Protein AF-A0A2V7TT67-F1 (afdb_monomer)

Structure (mmCIF, N/CA/C/O backbone):
data_AF-A0A2V7TT67-F1
#
_entry.id   AF-A0A2V7TT67-F1
#
loop_
_atom_site.group_PDB
_atom_site.id
_atom_site.type_symbol
_atom_site.label_atom_id
_atom_site.label_alt_id
_atom_site.label_comp_id
_atom_site.label_asym_id
_atom_site.label_entity_id
_atom_site.label_seq_id
_atom_site.pdbx_PDB_ins_code
_atom_site.Cartn_x
_atom_site.Cartn_y
_atom_site.Cartn_z
_atom_site.occupancy
_atom_site.B_iso_or_equiv
_atom_site.auth_seq_id
_atom_site.auth_comp_id
_atom_site.auth_asym_id
_atom_site.auth_atom_id
_atom_site.pdbx_PDB_model_num
ATOM 1 N N . MET A 1 1 ? -3.719 -20.667 -30.018 1.00 44.06 1 MET A N 1
ATOM 2 C CA . MET A 1 1 ? -2.503 -21.198 -29.357 1.00 44.06 1 MET A CA 1
ATOM 3 C C . MET A 1 1 ? -1.948 -20.121 -28.422 1.00 44.06 1 MET A C 1
ATOM 5 O O . MET A 1 1 ? -1.589 -19.059 -28.913 1.00 44.06 1 MET A O 1
ATOM 9 N N . LYS A 1 2 ? -1.976 -20.308 -27.092 1.00 45.28 2 LYS A N 1
ATOM 10 C CA . LYS A 1 2 ? -1.432 -19.329 -26.123 1.00 45.28 2 LYS A CA 1
ATOM 11 C C . LYS A 1 2 ? 0.078 -19.559 -25.970 1.00 45.28 2 LYS A C 1
ATOM 13 O O . LYS A 1 2 ? 0.479 -20.691 -25.729 1.00 45.28 2 LYS A O 1
ATOM 18 N N . ARG A 1 3 ? 0.898 -18.513 -26.122 1.00 42.16 3 ARG A N 1
ATOM 19 C CA . ARG A 1 3 ? 2.352 -18.578 -25.884 1.00 42.16 3 ARG A CA 1
ATOM 20 C C . ARG A 1 3 ? 2.626 -18.603 -24.364 1.00 42.16 3 ARG A C 1
ATOM 22 O O . ARG A 1 3 ? 2.005 -17.798 -23.663 1.00 42.16 3 ARG A O 1
ATOM 29 N N . PRO A 1 4 ? 3.491 -19.492 -23.838 1.00 56.38 4 PRO A N 1
ATOM 30 C CA . PRO A 1 4 ? 3.905 -19.454 -22.437 1.00 56.38 4 PRO A CA 1
ATOM 31 C C . PRO A 1 4 ? 4.756 -18.208 -22.164 1.00 56.38 4 PRO A C 1
ATOM 33 O O . PRO A 1 4 ? 5.475 -17.737 -23.043 1.00 56.38 4 PRO A O 1
ATOM 36 N N . LYS A 1 5 ? 4.635 -17.655 -20.954 1.00 58.72 5 LYS A N 1
ATOM 37 C CA . LYS A 1 5 ? 5.456 -16.533 -20.485 1.00 58.72 5 LYS A CA 1
ATOM 38 C C . LYS A 1 5 ? 6.869 -17.032 -20.216 1.00 58.72 5 LYS A C 1
ATOM 40 O O . LYS A 1 5 ? 7.028 -18.069 -19.587 1.00 58.72 5 LYS A O 1
ATOM 45 N N . GLU A 1 6 ? 7.846 -16.275 -20.691 1.00 56.84 6 GLU A N 1
ATOM 46 C CA . GLU A 1 6 ? 9.273 -16.553 -20.567 1.00 56.84 6 GLU A CA 1
ATOM 47 C C . GLU A 1 6 ? 9.661 -16.682 -19.086 1.00 56.84 6 GLU A C 1
ATOM 49 O O . GLU A 1 6 ? 9.570 -15.730 -18.306 1.00 56.84 6 GLU A O 1
ATOM 54 N N . GLU A 1 7 ? 10.033 -17.894 -18.681 1.00 55.94 7 GLU A N 1
ATOM 55 C CA . GLU A 1 7 ? 10.615 -18.172 -17.374 1.00 55.94 7 GLU A CA 1
ATOM 56 C C . GLU A 1 7 ? 12.044 -17.622 -17.375 1.00 55.94 7 GLU A C 1
ATOM 58 O O . GLU A 1 7 ? 12.936 -18.151 -18.035 1.00 55.94 7 GLU A O 1
ATOM 63 N N . HIS A 1 8 ? 12.257 -16.504 -16.683 1.00 59.25 8 HIS A N 1
ATOM 64 C CA . HIS A 1 8 ? 13.589 -15.927 -16.546 1.00 59.25 8 HIS A CA 1
ATOM 65 C C . HIS A 1 8 ? 14.435 -16.771 -15.583 1.00 59.25 8 HIS A C 1
ATOM 67 O O . HIS A 1 8 ? 14.137 -16.859 -14.391 1.00 59.25 8 HIS A O 1
ATOM 73 N N . ASP A 1 9 ? 15.506 -17.369 -16.105 1.00 57.34 9 ASP A N 1
ATOM 74 C CA . ASP A 1 9 ? 16.520 -18.079 -15.327 1.00 57.34 9 ASP A CA 1
ATOM 75 C C . ASP A 1 9 ? 17.408 -17.074 -14.567 1.00 57.34 9 ASP A C 1
ATOM 77 O O . ASP A 1 9 ? 18.164 -16.296 -15.153 1.00 57.34 9 ASP A O 1
ATOM 81 N N . PHE A 1 10 ? 17.299 -17.069 -13.236 1.00 62.34 10 PHE A N 1
ATOM 82 C CA . PHE A 1 10 ? 18.078 -16.203 -12.340 1.00 62.34 10 PHE A CA 1
ATOM 83 C C . PHE A 1 10 ? 19.283 -16.925 -11.713 1.00 62.34 10 PHE A C 1
ATOM 85 O O . PHE A 1 10 ? 19.838 -16.440 -10.725 1.00 62.34 10 PHE A O 1
ATOM 92 N N . SER A 1 11 ? 19.720 -18.063 -12.270 1.00 66.00 11 SER A N 1
ATOM 93 C CA . SER A 1 11 ? 20.790 -18.897 -11.689 1.00 66.00 11 SER A CA 1
ATOM 94 C C . SER A 1 11 ? 22.131 -18.162 -11.536 1.00 66.00 11 SER A C 1
ATOM 96 O O . SER A 1 11 ? 22.951 -18.524 -10.693 1.00 66.00 11 SER A O 1
ATOM 98 N N . ARG A 1 12 ? 22.343 -17.087 -12.308 1.00 63.59 12 ARG A N 1
ATOM 99 C CA . ARG A 1 12 ? 23.562 -16.257 -12.299 1.00 63.59 12 ARG A CA 1
ATOM 100 C C . ARG A 1 12 ? 23.392 -14.875 -11.659 1.00 63.59 12 ARG A C 1
ATOM 102 O O . ARG A 1 12 ? 24.312 -14.058 -11.723 1.00 63.59 12 ARG A O 1
ATOM 109 N N . ALA A 1 13 ? 22.246 -14.580 -11.046 1.00 59.62 13 ALA A N 1
ATOM 110 C CA . ALA A 1 13 ? 22.020 -13.285 -10.413 1.00 59.62 13 ALA A CA 1
ATOM 111 C C . ALA A 1 13 ? 22.873 -13.143 -9.135 1.00 59.62 13 ALA A C 1
ATOM 113 O O . ALA A 1 13 ? 22.669 -13.848 -8.146 1.00 59.62 13 ALA A O 1
ATOM 114 N N . ARG A 1 14 ? 23.832 -12.205 -9.126 1.00 60.25 14 ARG A N 1
ATOM 115 C CA . ARG A 1 14 ? 24.565 -11.828 -7.907 1.00 60.25 14 ARG A CA 1
ATOM 116 C C . ARG A 1 14 ? 23.654 -10.987 -7.011 1.00 60.25 14 ARG A C 1
ATOM 118 O O . ARG A 1 14 ? 23.126 -9.968 -7.447 1.00 60.25 14 ARG A O 1
ATOM 125 N N . ARG A 1 15 ? 23.478 -11.400 -5.751 1.00 61.66 15 ARG A N 1
ATOM 126 C CA . ARG A 1 15 ? 22.738 -10.625 -4.742 1.00 61.66 15 ARG A CA 1
ATOM 127 C C . ARG A 1 15 ? 23.503 -9.324 -4.472 1.00 61.66 15 ARG A C 1
ATOM 129 O O . ARG A 1 15 ? 24.587 -9.365 -3.901 1.00 61.66 15 ARG A O 1
ATOM 136 N N . GLY A 1 16 ? 22.966 -8.195 -4.935 1.00 63.88 16 GLY A N 1
ATOM 137 C CA . GLY A 1 16 ? 23.496 -6.864 -4.627 1.00 63.88 16 GLY A CA 1
ATOM 138 C C . GLY A 1 16 ? 23.433 -6.552 -3.127 1.00 63.88 16 GLY A C 1
ATOM 139 O O . GLY A 1 16 ? 22.796 -7.282 -2.364 1.00 63.88 16 GLY A O 1
ATOM 140 N N . ALA A 1 17 ? 24.098 -5.470 -2.711 1.00 58.69 17 ALA A N 1
ATOM 141 C CA . ALA A 1 17 ? 24.106 -5.012 -1.324 1.00 58.69 17 ALA A CA 1
ATOM 142 C C . ALA A 1 17 ? 22.675 -4.937 -0.766 1.00 58.69 17 ALA A C 1
ATOM 144 O O . ALA A 1 17 ? 21.786 -4.340 -1.377 1.00 58.69 17 ALA A O 1
ATOM 145 N N . VAL A 1 18 ? 22.449 -5.573 0.386 1.00 61.62 18 VAL A N 1
ATOM 146 C CA . VAL A 1 18 ? 21.166 -5.502 1.086 1.00 61.62 18 VAL A CA 1
ATOM 147 C C . VAL A 1 18 ? 21.013 -4.067 1.575 1.00 61.62 18 VAL A C 1
ATOM 149 O O . VAL A 1 18 ? 21.659 -3.669 2.540 1.00 61.62 18 VAL A O 1
ATOM 152 N N . VAL A 1 19 ? 20.199 -3.275 0.876 1.00 65.75 19 VAL A N 1
ATOM 153 C CA . VAL A 1 19 ? 19.858 -1.917 1.308 1.00 65.75 19 VAL A CA 1
ATOM 154 C C . VAL A 1 19 ? 19.240 -2.018 2.708 1.00 65.75 19 VAL A C 1
ATOM 156 O O . VAL A 1 19 ? 18.277 -2.777 2.876 1.00 65.75 19 VAL A O 1
ATOM 159 N N . PRO A 1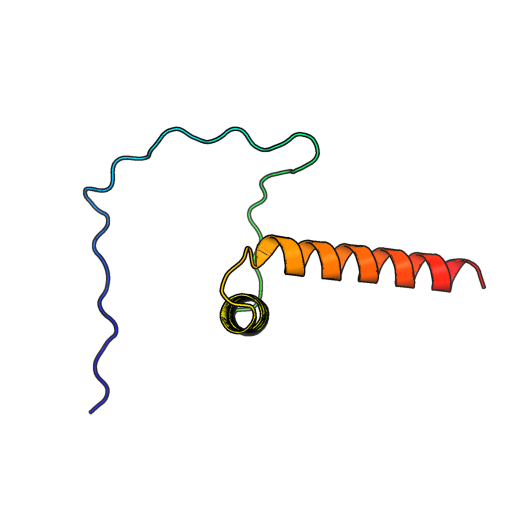 20 ? 19.786 -1.319 3.721 1.00 69.56 20 PRO A N 1
ATOM 160 C CA . PRO A 1 20 ? 19.232 -1.357 5.064 1.00 69.56 20 PRO A CA 1
ATOM 161 C C . PRO A 1 20 ? 17.795 -0.839 5.042 1.00 69.56 20 PRO A C 1
ATOM 163 O O . PRO A 1 20 ? 17.454 0.102 4.321 1.00 69.56 20 PRO A O 1
ATOM 166 N N . ILE A 1 21 ? 16.931 -1.492 5.815 1.00 70.94 21 ILE A N 1
ATOM 167 C CA . ILE A 1 21 ? 15.522 -1.121 5.888 1.00 70.94 21 ILE A CA 1
ATOM 168 C C . ILE A 1 21 ? 15.433 0.241 6.601 1.00 70.94 21 ILE A C 1
ATOM 170 O O . ILE A 1 21 ? 16.045 0.390 7.659 1.00 70.94 21 ILE A O 1
ATOM 174 N N . PRO A 1 22 ? 14.695 1.231 6.057 1.00 77.25 22 PRO A N 1
ATOM 175 C CA . PRO A 1 22 ? 14.503 2.511 6.731 1.00 77.25 22 PRO A CA 1
ATOM 176 C C . PRO A 1 22 ? 13.947 2.319 8.152 1.00 77.25 22 PRO A C 1
ATOM 178 O O . PRO A 1 22 ? 13.132 1.410 8.353 1.00 77.25 22 PRO A O 1
ATOM 181 N N . PRO A 1 23 ? 14.328 3.168 9.123 1.00 78.19 23 PRO A N 1
ATOM 182 C CA . PRO A 1 23 ? 13.801 3.085 10.482 1.00 78.19 23 PRO A CA 1
ATOM 183 C C . PRO A 1 23 ? 12.263 3.119 10.473 1.00 78.19 23 PRO A C 1
ATOM 185 O O . PRO A 1 23 ? 11.650 3.842 9.687 1.00 78.19 23 PRO A O 1
ATOM 188 N N . GLY A 1 24 ? 11.635 2.289 11.311 1.00 83.06 24 GLY A N 1
ATOM 189 C CA . GLY A 1 24 ? 10.173 2.167 11.399 1.00 83.06 24 GLY A CA 1
ATOM 190 C C . GLY A 1 24 ? 9.516 1.260 10.349 1.00 83.06 24 GLY A C 1
ATOM 191 O O . GLY A 1 24 ? 8.292 1.143 10.335 1.00 83.06 24 GLY A O 1
ATOM 192 N N . LYS A 1 25 ? 10.287 0.597 9.474 1.00 85.56 25 LYS A N 1
ATOM 193 C CA . LYS A 1 25 ? 9.770 -0.436 8.562 1.00 85.56 25 LYS A CA 1
ATOM 194 C C . LYS A 1 25 ? 10.281 -1.814 8.972 1.00 85.56 25 LYS A C 1
ATOM 196 O O . LYS A 1 25 ? 11.478 -2.017 9.142 1.00 85.56 25 LYS A O 1
ATOM 201 N N . THR A 1 26 ? 9.374 -2.781 9.053 1.00 87.12 26 THR A N 1
ATOM 202 C CA . THR A 1 26 ? 9.708 -4.179 9.351 1.00 87.12 26 THR A CA 1
ATOM 203 C C . THR A 1 26 ? 9.562 -5.018 8.089 1.00 87.12 26 THR A C 1
ATOM 205 O O . THR A 1 26 ? 8.517 -4.996 7.439 1.00 87.12 26 THR A O 1
ATOM 208 N N . ARG A 1 27 ? 10.601 -5.779 7.726 1.00 85.81 27 ARG A N 1
ATOM 209 C CA . ARG A 1 27 ? 10.502 -6.760 6.639 1.00 85.81 27 ARG A CA 1
ATOM 210 C C . ARG A 1 27 ? 9.775 -7.995 7.151 1.00 85.81 27 ARG A C 1
ATOM 212 O O . ARG A 1 27 ? 10.264 -8.674 8.047 1.00 85.81 27 ARG A O 1
ATOM 219 N N . ILE A 1 28 ? 8.649 -8.306 6.528 1.00 85.44 28 ILE A N 1
ATOM 220 C CA . ILE A 1 28 ? 7.829 -9.475 6.844 1.00 85.44 28 ILE A CA 1
ATOM 221 C C . ILE A 1 28 ? 7.641 -10.344 5.601 1.00 85.44 28 ILE A C 1
ATOM 223 O O . ILE A 1 28 ? 7.729 -9.859 4.472 1.00 85.44 28 ILE A O 1
ATOM 227 N N . THR A 1 29 ? 7.375 -11.633 5.811 1.00 90.31 29 THR A N 1
ATOM 228 C CA . THR A 1 29 ? 6.907 -12.537 4.753 1.00 90.31 29 THR A CA 1
ATOM 229 C C . THR A 1 29 ? 5.428 -12.798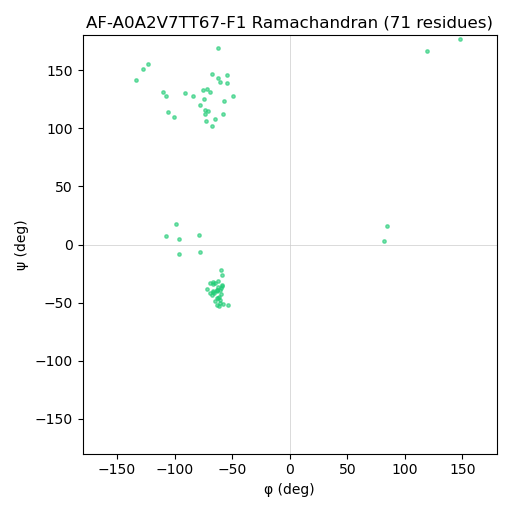 4.993 1.00 90.31 29 THR A C 1
ATOM 231 O O . THR A 1 29 ? 5.074 -13.403 5.999 1.00 90.31 29 THR A O 1
ATOM 234 N N . ILE A 1 30 ? 4.570 -12.330 4.088 1.00 88.75 30 ILE A N 1
ATOM 235 C CA . ILE A 1 30 ? 3.111 -12.473 4.184 1.00 88.75 30 ILE A CA 1
ATOM 236 C C . ILE A 1 30 ? 2.548 -13.087 2.904 1.00 88.75 30 ILE A C 1
ATOM 238 O O . ILE A 1 30 ? 3.111 -12.909 1.822 1.00 88.75 30 ILE A O 1
ATOM 242 N N . ARG A 1 31 ? 1.427 -13.803 3.024 1.00 93.69 31 ARG A N 1
ATOM 243 C CA . ARG A 1 31 ? 0.614 -14.216 1.875 1.00 93.69 31 ARG A CA 1
ATOM 244 C C . ARG A 1 31 ? -0.435 -13.135 1.620 1.00 93.69 31 ARG A C 1
ATOM 246 O O . ARG A 1 31 ? -1.099 -12.713 2.557 1.00 93.69 31 ARG A O 1
ATOM 253 N N . ILE A 1 32 ? -0.549 -12.687 0.375 1.00 93.75 32 ILE A N 1
ATOM 254 C CA . ILE A 1 32 ? -1.540 -11.707 -0.085 1.00 93.75 32 ILE A CA 1
ATOM 255 C C . ILE A 1 32 ? -2.142 -12.237 -1.378 1.00 93.75 32 ILE A C 1
ATOM 257 O O . ILE A 1 32 ? -1.419 -12.805 -2.206 1.00 93.75 32 ILE A O 1
ATOM 261 N N . ASP A 1 33 ? -3.445 -12.034 -1.555 1.00 96.56 33 ASP A N 1
ATOM 262 C CA . ASP A 1 33 ? -4.131 -12.495 -2.751 1.00 96.56 33 ASP A CA 1
ATOM 263 C C . ASP A 1 33 ? -3.590 -11.82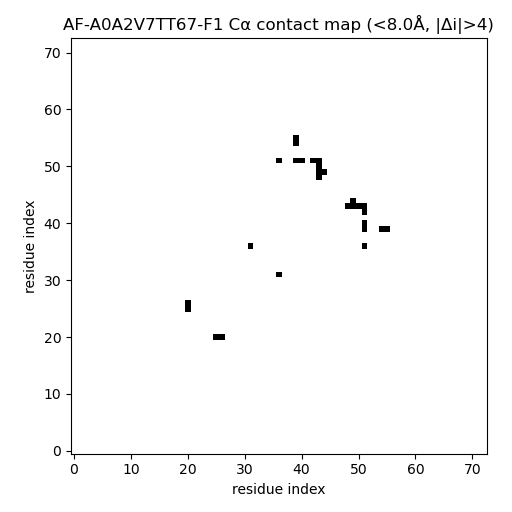8 -4.018 1.00 96.56 33 ASP A C 1
ATOM 265 O O . ASP A 1 33 ? -3.183 -10.659 -4.069 1.00 96.56 33 ASP A O 1
ATOM 269 N N . THR A 1 34 ? -3.538 -12.625 -5.082 1.00 95.31 34 THR A N 1
ATOM 270 C CA . THR A 1 34 ? -2.878 -12.229 -6.329 1.00 95.31 34 THR A CA 1
ATOM 271 C C . THR A 1 34 ? -3.605 -11.075 -7.017 1.00 95.31 34 THR A C 1
ATOM 273 O O . THR A 1 34 ? -2.977 -10.249 -7.683 1.00 95.31 34 THR A O 1
ATOM 276 N N . ASP A 1 35 ? -4.924 -11.022 -6.907 1.00 97.06 35 ASP A N 1
ATOM 277 C CA . ASP A 1 35 ? -5.766 -9.967 -7.461 1.00 97.06 35 ASP A CA 1
ATOM 278 C C . ASP A 1 35 ? -5.572 -8.629 -6.732 1.00 97.06 35 ASP A C 1
ATOM 280 O O . ASP A 1 35 ? -5.401 -7.614 -7.412 1.00 97.06 35 ASP A O 1
ATOM 284 N N . ILE A 1 36 ? -5.465 -8.637 -5.399 1.00 94.75 36 ILE A N 1
ATOM 285 C CA . ILE A 1 36 ? -5.117 -7.465 -4.582 1.00 94.75 36 ILE A CA 1
ATOM 286 C C . ILE A 1 36 ? -3.760 -6.909 -5.025 1.00 94.75 36 ILE A C 1
ATOM 288 O O . ILE A 1 36 ? -3.636 -5.728 -5.364 1.00 94.75 36 ILE A O 1
ATOM 292 N N . LEU A 1 37 ? -2.739 -7.770 -5.118 1.00 93.62 37 LEU A N 1
ATOM 293 C CA . LEU A 1 37 ? -1.408 -7.354 -5.565 1.00 93.62 37 LEU A CA 1
ATOM 294 C C . LEU A 1 37 ? -1.440 -6.769 -6.986 1.00 93.62 37 LEU A C 1
ATOM 296 O O . LEU A 1 37 ? -0.801 -5.750 -7.264 1.00 93.62 37 LEU A O 1
ATOM 300 N N . LYS A 1 38 ? -2.190 -7.396 -7.899 1.00 94.56 38 LYS A N 1
ATOM 301 C CA . LYS A 1 38 ? -2.369 -6.895 -9.269 1.00 94.56 38 LYS A CA 1
ATOM 302 C C . LYS A 1 38 ? -3.066 -5.540 -9.288 1.00 94.56 38 LYS A C 1
ATOM 304 O O . LYS A 1 38 ? -2.687 -4.702 -10.101 1.00 94.56 38 LYS A O 1
ATOM 309 N N . TRP A 1 39 ? -4.064 -5.322 -8.436 1.00 95.19 39 TRP A N 1
ATOM 310 C CA . TRP A 1 39 ? -4.784 -4.056 -8.360 1.00 95.19 39 TRP A CA 1
ATOM 311 C C . TRP A 1 39 ? -3.841 -2.910 -7.983 1.00 95.19 39 TRP A C 1
ATOM 313 O O . TRP A 1 39 ? -3.707 -1.971 -8.766 1.00 95.19 39 TRP A O 1
ATOM 323 N N . PHE A 1 40 ? -3.080 -3.039 -6.890 1.00 94.12 40 PHE A N 1
ATOM 324 C CA . PHE A 1 40 ? -2.125 -2.002 -6.470 1.00 94.12 40 PHE A CA 1
ATOM 325 C C . PHE A 1 40 ? -1.012 -1.763 -7.497 1.00 94.12 40 PHE A C 1
ATOM 327 O O . PHE A 1 40 ? -0.609 -0.621 -7.720 1.00 94.12 40 PHE A O 1
ATOM 334 N N . ARG A 1 41 ? -0.537 -2.819 -8.173 1.00 91.62 41 ARG A N 1
ATOM 335 C CA . ARG A 1 41 ? 0.431 -2.676 -9.272 1.00 91.62 41 ARG A CA 1
ATOM 336 C C . ARG A 1 41 ? -0.135 -1.846 -10.421 1.00 91.62 41 ARG A C 1
ATOM 338 O O . ARG A 1 41 ? 0.551 -0.957 -10.912 1.00 91.62 41 ARG A O 1
ATOM 345 N N . ARG A 1 42 ? -1.378 -2.096 -10.844 1.00 92.56 42 ARG A N 1
ATOM 346 C CA . ARG A 1 42 ? -2.005 -1.304 -11.915 1.00 92.56 42 ARG A CA 1
ATOM 347 C C . ARG A 1 42 ? -2.119 0.175 -11.544 1.00 92.56 42 ARG A C 1
ATOM 349 O O . ARG A 1 42 ? -1.856 1.004 -12.406 1.00 92.56 42 ARG A O 1
ATOM 356 N N . GLN A 1 43 ? -2.437 0.490 -10.286 1.00 89.69 43 GLN A N 1
ATOM 357 C CA . GLN A 1 43 ? -2.535 1.879 -9.819 1.00 89.69 43 GLN A CA 1
ATOM 358 C C . GLN A 1 43 ? -1.205 2.632 -9.965 1.00 89.69 43 GLN A C 1
ATOM 360 O O . GLN A 1 43 ? -1.170 3.712 -10.547 1.00 89.69 43 GLN A O 1
ATOM 365 N N . VAL A 1 44 ? -0.086 2.040 -9.525 1.00 89.25 44 VAL A N 1
ATOM 366 C CA . VAL A 1 44 ? 1.231 2.692 -9.672 1.00 89.25 44 VAL A CA 1
ATOM 367 C C . VAL A 1 44 ? 1.694 2.773 -11.125 1.00 89.25 44 VAL A C 1
ATOM 369 O O . VAL A 1 44 ? 2.338 3.743 -11.505 1.00 89.25 44 VAL A O 1
ATOM 372 N N . HIS A 1 45 ? 1.354 1.789 -11.962 1.00 85.44 45 HIS A N 1
ATOM 373 C CA . HIS A 1 45 ? 1.667 1.858 -13.390 1.00 85.44 45 HIS A CA 1
ATOM 374 C C . HIS A 1 45 ? 0.892 2.980 -14.091 1.00 85.44 45 HIS A C 1
ATOM 376 O O . HIS A 1 45 ? 1.474 3.685 -14.910 1.00 85.44 45 HIS A O 1
ATOM 382 N N . ALA A 1 46 ? -0.385 3.172 -13.748 1.00 81.44 46 ALA A N 1
ATOM 383 C CA . ALA A 1 46 ? -1.202 4.256 -14.289 1.00 81.44 46 ALA A CA 1
ATOM 384 C C . ALA A 1 46 ? -0.682 5.645 -13.876 1.00 81.44 46 ALA A C 1
ATOM 386 O O . ALA A 1 46 ? -0.750 6.579 -14.668 1.00 81.44 46 ALA A O 1
ATOM 387 N N . ALA A 1 47 ? -0.106 5.767 -12.676 1.00 78.31 47 ALA A N 1
ATOM 388 C CA . ALA A 1 47 ? 0.474 7.008 -12.159 1.00 78.31 47 ALA A CA 1
ATOM 389 C C . ALA A 1 47 ? 1.883 7.338 -12.707 1.00 78.31 47 ALA A C 1
ATOM 391 O O . ALA A 1 47 ? 2.525 8.264 -12.219 1.00 78.31 47 ALA A O 1
ATOM 392 N N . GLY A 1 48 ? 2.385 6.597 -13.705 1.00 76.50 48 GLY A N 1
ATOM 393 C CA . GLY A 1 48 ? 3.713 6.830 -14.292 1.00 76.50 48 GLY A CA 1
ATOM 394 C C . GLY A 1 48 ? 4.870 6.160 -13.540 1.00 76.50 48 GLY A C 1
ATOM 395 O O . GLY A 1 48 ? 6.031 6.486 -13.776 1.00 76.50 48 GLY A O 1
ATOM 396 N N . GLY A 1 49 ? 4.571 5.202 -12.660 1.00 73.62 49 GLY A N 1
ATOM 397 C CA . GLY A 1 49 ? 5.545 4.497 -11.829 1.00 73.62 49 GLY A CA 1
ATOM 398 C C . GLY A 1 49 ? 5.287 4.698 -10.335 1.00 73.62 49 GLY A C 1
ATOM 399 O O . GLY A 1 49 ? 4.496 5.535 -9.917 1.00 73.62 49 GLY A O 1
ATOM 400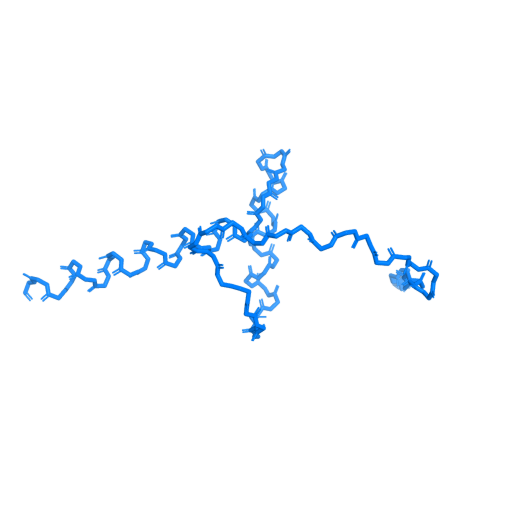 N N . GLY A 1 50 ? 5.939 3.887 -9.500 1.00 79.69 50 GLY A N 1
ATOM 401 C CA . GLY A 1 50 ? 5.807 3.985 -8.045 1.00 79.69 50 GLY A CA 1
ATOM 402 C C . GLY A 1 50 ? 5.936 2.646 -7.327 1.00 79.69 50 GLY A C 1
ATOM 403 O O . GLY A 1 50 ? 6.075 1.586 -7.940 1.00 79.69 50 GLY A O 1
ATOM 404 N N . ASN A 1 51 ? 5.887 2.693 -5.995 1.00 87.69 51 ASN A N 1
ATOM 405 C CA . ASN A 1 51 ? 5.989 1.509 -5.149 1.00 87.69 51 ASN A CA 1
ATOM 406 C C . ASN A 1 51 ? 4.599 1.075 -4.666 1.00 87.69 51 ASN A C 1
ATOM 408 O O . ASN A 1 51 ? 4.006 1.721 -3.804 1.00 87.69 51 ASN A O 1
ATOM 412 N N . TYR A 1 52 ? 4.103 -0.054 -5.181 1.00 90.88 52 TYR A N 1
ATOM 413 C CA . TYR A 1 52 ? 2.809 -0.617 -4.776 1.00 90.88 52 TYR A CA 1
ATOM 414 C C . TYR A 1 52 ? 2.743 -0.921 -3.269 1.00 90.88 52 TYR A C 1
ATOM 416 O O . TYR A 1 52 ? 1.662 -0.889 -2.691 1.00 90.88 52 TYR A O 1
ATOM 424 N N . GLN A 1 53 ? 3.889 -1.172 -2.620 1.00 89.94 53 GLN A N 1
ATOM 425 C CA . GLN A 1 53 ? 3.956 -1.384 -1.171 1.00 89.94 53 GLN A CA 1
ATOM 426 C C . GLN A 1 53 ? 3.612 -0.107 -0.398 1.00 89.94 53 GLN A C 1
ATOM 428 O O . GLN A 1 53 ? 3.039 -0.193 0.681 1.00 89.94 53 GLN A O 1
ATOM 433 N N . THR A 1 54 ? 3.931 1.074 -0.942 1.00 89.88 54 THR A N 1
ATOM 434 C CA . THR A 1 54 ? 3.552 2.353 -0.326 1.00 89.88 54 THR A CA 1
ATOM 435 C C . THR A 1 54 ? 2.036 2.509 -0.326 1.00 89.88 54 THR A C 1
ATOM 437 O O . THR A 1 54 ? 1.470 2.756 0.730 1.00 89.88 54 THR A O 1
ATOM 440 N N . LEU A 1 55 ? 1.375 2.280 -1.469 1.00 91.38 55 LEU A N 1
ATOM 441 C CA . LEU A 1 55 ? -0.090 2.356 -1.558 1.00 91.38 55 LEU A CA 1
ATOM 442 C C . LEU A 1 55 ? -0.782 1.315 -0.675 1.00 91.38 55 LEU A C 1
ATOM 444 O O . LEU A 1 55 ? -1.792 1.609 -0.047 1.00 91.38 55 LEU A O 1
ATOM 448 N N . MET A 1 56 ? -0.236 0.100 -0.619 1.00 93.88 56 MET A N 1
ATOM 449 C CA . MET A 1 56 ? -0.768 -0.951 0.241 1.00 93.88 56 MET A CA 1
ATOM 450 C C . MET A 1 56 ? -0.662 -0.568 1.722 1.00 93.88 56 MET A C 1
ATOM 452 O O . MET A 1 56 ? -1.638 -0.697 2.451 1.00 93.88 56 MET A O 1
ATOM 456 N N . ASN A 1 57 ? 0.489 -0.052 2.162 1.00 92.88 57 ASN A N 1
ATOM 457 C CA . ASN A 1 57 ? 0.657 0.416 3.539 1.00 92.88 57 ASN A CA 1
ATOM 458 C C . ASN A 1 57 ? -0.257 1.598 3.868 1.00 92.88 57 ASN A C 1
ATOM 460 O O . ASN A 1 57 ? -0.795 1.652 4.967 1.00 92.88 57 ASN A O 1
ATOM 464 N N . GLU A 1 58 ? -0.444 2.519 2.928 1.00 92.62 58 GLU A N 1
ATOM 465 C CA . GLU A 1 58 ? -1.351 3.655 3.085 1.00 92.62 58 GLU A CA 1
ATOM 466 C C . GLU A 1 58 ? -2.803 3.191 3.268 1.00 92.62 58 GLU A C 1
ATOM 468 O O . GLU A 1 58 ? -3.476 3.591 4.212 1.00 92.62 58 GLU A O 1
ATOM 473 N N . ALA A 1 59 ? -3.260 2.242 2.4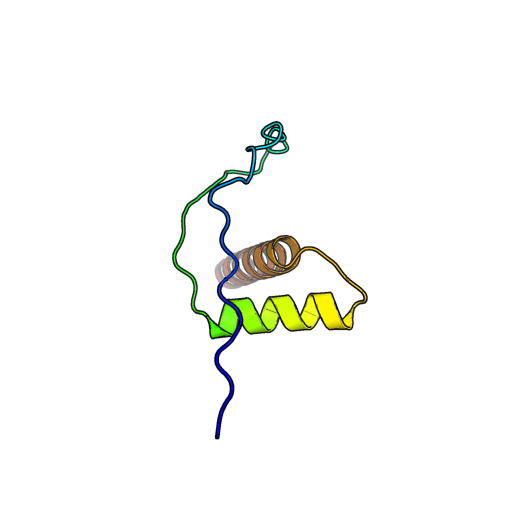45 1.00 93.31 59 ALA A N 1
ATOM 474 C CA . ALA A 1 59 ? -4.585 1.648 2.597 1.00 93.31 59 ALA A CA 1
ATOM 475 C C . ALA A 1 59 ? -4.768 0.953 3.961 1.00 93.31 59 ALA A C 1
ATOM 477 O O . ALA A 1 59 ? -5.848 1.032 4.550 1.00 93.31 59 ALA A O 1
ATOM 478 N N . LEU A 1 60 ? -3.720 0.297 4.478 1.00 93.81 60 LEU A N 1
ATOM 479 C CA . LEU A 1 60 ? -3.735 -0.302 5.816 1.00 93.81 60 LEU A CA 1
ATOM 480 C C . LEU A 1 60 ? -3.821 0.761 6.921 1.00 93.81 60 LEU A C 1
ATOM 482 O O . LEU A 1 60 ? -4.584 0.567 7.862 1.00 93.81 60 LEU A O 1
ATOM 486 N N . ARG A 1 61 ? -3.098 1.884 6.801 1.00 94.38 61 ARG A N 1
ATOM 487 C CA . ARG A 1 61 ? -3.189 3.006 7.755 1.00 94.38 61 ARG A CA 1
ATOM 488 C C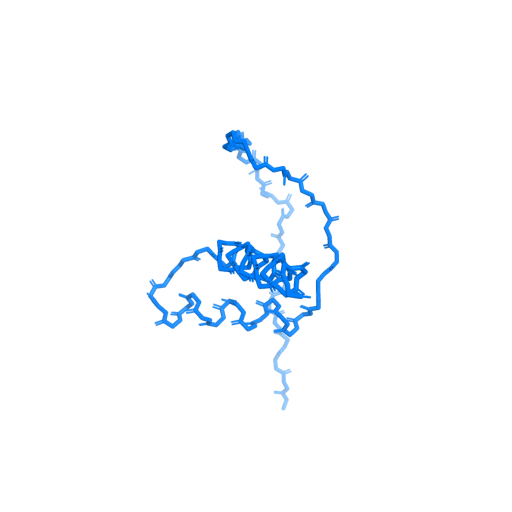 . ARG 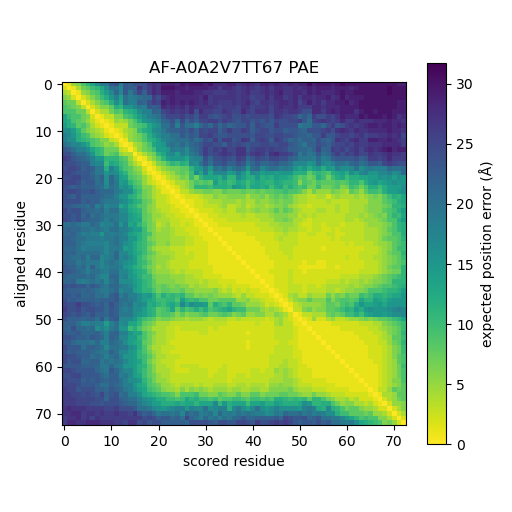A 1 61 ? -4.593 3.585 7.800 1.00 94.38 61 ARG A C 1
ATOM 490 O O . ARG A 1 61 ? -5.186 3.614 8.867 1.00 94.38 61 ARG A O 1
ATOM 497 N N . GLN A 1 62 ? -5.160 3.904 6.642 1.00 94.12 62 GLN A N 1
ATOM 498 C CA . GLN A 1 62 ? -6.518 4.439 6.562 1.00 94.12 62 GLN A CA 1
ATOM 499 C C . GLN A 1 62 ? -7.571 3.457 7.082 1.00 94.12 62 GLN A C 1
ATOM 501 O O . GLN A 1 62 ? -8.618 3.860 7.577 1.00 94.12 62 GLN A O 1
ATOM 506 N N . HIS A 1 63 ? -7.346 2.147 6.929 1.00 94.06 63 HIS A N 1
ATOM 507 C CA . HIS A 1 63 ? -8.226 1.153 7.538 1.00 94.06 63 HIS A CA 1
ATOM 508 C C . HIS A 1 63 ? -8.149 1.192 9.066 1.00 94.06 63 HIS A C 1
ATOM 510 O O . HIS A 1 63 ? -9.190 1.085 9.704 1.00 94.06 63 HIS A O 1
ATOM 516 N N . ILE A 1 64 ? -6.949 1.342 9.636 1.00 94.06 64 ILE A N 1
ATOM 517 C CA . ILE A 1 64 ? -6.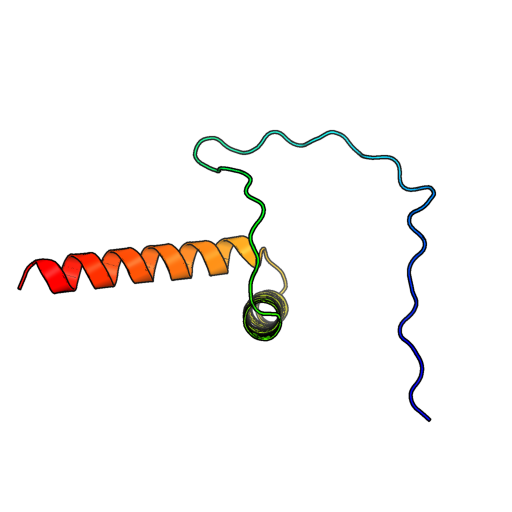760 1.490 11.084 1.00 94.06 64 ILE A CA 1
ATOM 518 C C . ILE A 1 64 ? -7.433 2.775 11.569 1.00 94.06 64 ILE A C 1
ATOM 520 O O . ILE A 1 64 ? -8.268 2.688 12.454 1.00 94.06 64 ILE A O 1
ATOM 524 N N . GLU A 1 65 ? -7.150 3.919 10.942 1.00 93.31 65 GLU A N 1
ATOM 525 C CA . GLU A 1 65 ? -7.735 5.222 11.304 1.00 93.31 65 GLU A CA 1
ATOM 526 C C . GLU A 1 65 ? -9.262 5.161 11.320 1.00 93.31 65 GLU A C 1
ATOM 528 O O . GLU A 1 65 ? -9.870 5.406 12.354 1.00 93.31 65 GLU A O 1
ATOM 533 N N . ARG A 1 66 ? -9.882 4.675 10.235 1.00 91.06 66 ARG A N 1
ATOM 534 C CA . ARG A 1 66 ? -11.340 4.501 10.191 1.00 91.06 66 ARG A CA 1
ATOM 535 C C . ARG A 1 66 ? -11.859 3.567 11.278 1.00 91.06 66 ARG A C 1
ATOM 537 O O . ARG A 1 66 ? -12.987 3.732 11.721 1.00 91.06 66 ARG A O 1
ATOM 544 N N . ARG A 1 67 ? -11.113 2.524 11.652 1.00 90.25 67 ARG A N 1
ATOM 545 C CA . ARG A 1 67 ? -11.552 1.602 12.710 1.00 90.25 67 ARG A CA 1
ATOM 546 C C . ARG A 1 67 ? -11.479 2.244 14.087 1.00 90.25 67 ARG A C 1
ATOM 548 O O . ARG A 1 67 ? -12.392 1.998 14.858 1.00 90.25 67 ARG A O 1
ATOM 555 N N . GLU A 1 68 ? -10.457 3.044 14.361 1.00 80.62 68 GLU A N 1
ATOM 556 C CA . GLU A 1 68 ? -10.342 3.789 15.618 1.00 80.62 68 GLU A CA 1
ATOM 557 C C . GLU A 1 68 ? -11.429 4.87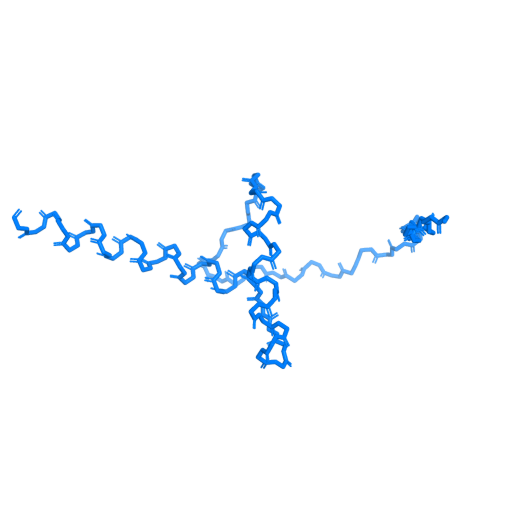1 15.713 1.00 80.62 68 GLU A C 1
ATOM 559 O O . GLU A 1 68 ? -12.121 4.920 16.720 1.00 80.62 68 GLU A O 1
ATOM 564 N N . GLU A 1 69 ? -11.695 5.620 14.634 1.00 74.50 69 GLU A N 1
ATOM 565 C CA . GLU A 1 69 ? -12.771 6.630 14.607 1.00 74.50 69 GLU A CA 1
ATOM 566 C C . GLU A 1 69 ? -14.158 6.029 14.907 1.00 74.50 69 GLU A C 1
ATOM 568 O O . GLU A 1 69 ? -14.971 6.649 15.577 1.00 74.50 69 GLU A O 1
ATOM 573 N N . ASN A 1 70 ? -14.435 4.799 14.457 1.00 67.81 70 ASN A N 1
ATOM 574 C CA . ASN A 1 70 ? -15.706 4.111 14.742 1.00 67.81 70 ASN A CA 1
ATOM 575 C C . ASN A 1 70 ? -15.790 3.513 16.163 1.00 67.81 70 ASN A C 1
ATOM 577 O O . ASN A 1 70 ? -16.826 2.953 16.514 1.00 67.81 70 ASN A O 1
ATOM 581 N N . LEU A 1 71 ? -14.708 3.536 16.946 1.00 59.88 71 LEU A N 1
ATOM 582 C CA . LEU A 1 71 ? -14.693 3.075 18.341 1.00 59.88 71 LEU A CA 1
ATOM 583 C C . LEU A 1 71 ? -14.884 4.228 19.339 1.00 59.88 71 LEU A C 1
ATOM 585 O O . LEU A 1 71 ? -15.035 3.966 20.532 1.00 59.88 71 LEU A O 1
ATOM 589 N N . GLU A 1 72 ? -14.863 5.474 18.863 1.00 56.41 72 GLU A N 1
ATOM 590 C CA . GLU A 1 72 ? -15.023 6.692 19.666 1.00 56.41 72 GLU A CA 1
ATOM 591 C C . GLU A 1 72 ? -16.474 7.235 19.681 1.00 56.41 72 GLU A C 1
ATOM 593 O O . GLU A 1 72 ? -16.716 8.267 20.310 1.00 56.41 72 GLU A O 1
ATOM 598 N N . ASP A 1 73 ? -17.431 6.522 19.063 1.00 46.88 73 ASP A N 1
ATOM 599 C CA . ASP A 1 73 ? -18.892 6.764 19.113 1.00 46.88 73 ASP A CA 1
ATOM 600 C C . ASP A 1 73 ? -19.639 5.734 19.989 1.00 46.88 73 ASP A C 1
ATOM 602 O O . ASP A 1 73 ? -19.462 4.507 19.781 1.00 46.88 73 ASP A O 1
#

Mean predicted aligned error: 12.2 Å

pLDDT: mean 78.65, std 15.79, range [42.16, 97.06]

Solvent-accessible surface area (backbone atoms only — not comparable to full-atom values): 4959 Å² total; per-residue (Å²): 136,86,82,81,81,85,80,79,83,62,90,80,65,76,85,68,86,80,75,78,72,60,89,98,59,81,93,77,90,80,91,73,60,69,65,62,55,50,50,41,45,51,54,23,56,74,68,78,51,73,61,40,66,57,56,51,51,50,53,51,48,54,51,49,53,55,51,54,61,65,69,78,110

Radius of gyration: 17.74 Å; Cα contacts (8 Å, |Δi|>4): 14; chains: 1; bounding box: 44×28×49 Å

Sequence (73 aa):
MKRPKEEHDFSRARRGAVVPIPPGKTRITIRIDTDILKWFRRQVHAAGGGNYQTLMNEALRQHIERREENLED

Foldseek 3Di:
DDDDDDDDDCVPPDDPDDDDDPPPDDDDDDDDDPVLLVVLVVVQVVVVHDDSVVVVVVVVVVVVVVVVVVVVD

Secondary structure (DSSP, 8-state):
-PPPP-----TT------PPPPTT---------HHHHHHHHHHHHHTTS--HHHHHHHHHHHHHHHHHHTT--